Protein AF-A0A147KN41-F1 (afdb_monomer_lite)

Secondary structure (DSSP, 8-state):
-EEE-TTS-EEEEEEEE-SS--SS--TT-EEEEEEEEEPPPTTPPPP-EE------SSTTSPP-SEEEEEEE-TTS-EEEEEEEE-TTS-EEEEEEEEEPPPTT-------EEPPPPS-TTS-SSEEEEEEEE-TTS-EEEEEEESS-S-SPPEEEEE--SSTT-------EEEEPP-

Sequence (178 aa):
MSFTNAHGAACTALVVIAAYGSEYIASGDETESSIDCEFPPEGKTPVREERQAFPDPEPDRRWGWTELITLTDAHGRACTLVATTVGSGAVDESSIDCDYPPPERRPGPSVRESPPDPDPDSDDDRIQLVVFTDAHGRSCTTATSKVGPTEEIDLTCAYPERAEEPADTTPQETPAPR

Organism: NCBI:txid665004

Foldseek 3Di:
DWFQDPVRKTKDKDWFAACDDDPVHHHRDTQDMEMDTGHDDPPFDGDHDDDDDDPAVCVPDQDDQKKWWWDQDPSQWTKIKIFGADPVRGTQAMYMDTDHDDPVAHFFDIHMDGADDLDPPDDQQWWKFFWDQDRRRWTKTWTDHSNDRDDHIDMDTGHDPDPPDDDPRNIDIDGDDD

pLDDT: mean 81.67, std 12.27, range [46.81, 96.56]

Radius of gyration: 16.85 Å; chains: 1; bounding box: 46×42×38 Å

Structure (mmCIF, N/CA/C/O backbone):
data_AF-A0A147KN41-F1
#
_entry.id   AF-A0A147KN41-F1
#
loop_
_atom_site.group_PDB
_atom_site.id
_atom_site.type_symbol
_atom_site.label_atom_id
_atom_site.label_alt_id
_atom_site.label_comp_id
_atom_site.label_asym_id
_atom_site.label_entity_id
_atom_site.label_seq_id
_atom_site.pdbx_PDB_ins_code
_atom_site.Cartn_x
_atom_site.Cartn_y
_atom_site.Cartn_z
_atom_site.occupancy
_atom_site.B_iso_or_equiv
_atom_site.auth_seq_id
_atom_site.auth_comp_id
_atom_site.auth_asym_id
_atom_site.auth_atom_id
_atom_site.pdbx_PDB_model_num
ATOM 1 N N . MET A 1 1 ? -5.311 -10.886 0.252 1.00 88.38 1 MET A N 1
ATOM 2 C CA . MET A 1 1 ? -6.193 -11.781 1.037 1.00 88.38 1 MET A CA 1
ATOM 3 C C . MET A 1 1 ? -6.451 -11.128 2.377 1.00 88.38 1 MET A C 1
ATOM 5 O O . MET A 1 1 ? -5.498 -10.641 2.963 1.00 88.38 1 MET A O 1
ATOM 9 N N . SER A 1 2 ? -7.682 -11.166 2.877 1.00 91.06 2 SER A N 1
ATOM 10 C CA . SER A 1 2 ? -8.018 -10.714 4.232 1.00 91.06 2 SER A CA 1
ATOM 11 C C . SER A 1 2 ? -8.543 -11.875 5.072 1.00 91.06 2 SER A C 1
ATOM 13 O O . SER A 1 2 ? -9.282 -12.719 4.572 1.00 91.06 2 SER A O 1
ATOM 15 N N . PHE A 1 3 ? -8.151 -11.954 6.339 1.00 93.50 3 PHE A N 1
ATOM 16 C CA . PHE A 1 3 ? -8.554 -13.032 7.247 1.00 93.50 3 PHE A CA 1
ATOM 17 C C . PHE A 1 3 ? -8.453 -12.595 8.710 1.00 93.50 3 PHE A C 1
ATOM 19 O O . PHE A 1 3 ? -7.759 -11.634 9.026 1.00 93.50 3 PHE A O 1
ATOM 26 N N . THR A 1 4 ? -9.138 -13.287 9.617 1.00 94.38 4 THR A N 1
ATOM 27 C CA . THR A 1 4 ? -8.967 -13.122 11.064 1.00 94.38 4 THR A CA 1
ATOM 28 C C . THR A 1 4 ? -8.052 -14.228 11.577 1.00 94.38 4 THR A C 1
ATOM 30 O O . THR A 1 4 ? -8.350 -15.411 11.405 1.00 94.38 4 THR A O 1
ATOM 33 N N . ASN A 1 5 ? -6.934 -13.864 12.206 1.00 92.88 5 ASN A N 1
ATOM 34 C CA . ASN A 1 5 ? -5.981 -14.844 12.722 1.00 92.88 5 ASN A CA 1
ATOM 35 C C . ASN A 1 5 ? -6.500 -15.551 13.992 1.00 92.88 5 ASN A C 1
ATOM 37 O O . ASN A 1 5 ? -7.528 -15.188 14.567 1.00 92.88 5 ASN A O 1
ATOM 41 N N . ALA A 1 6 ? -5.763 -16.559 14.470 1.00 91.88 6 ALA A N 1
ATOM 42 C CA . ALA A 1 6 ? -6.147 -17.352 15.644 1.00 91.88 6 ALA A CA 1
ATOM 43 C C . ALA A 1 6 ? -6.286 -16.538 16.946 1.00 91.88 6 ALA A C 1
ATOM 45 O O . ALA A 1 6 ? -6.943 -16.988 17.885 1.00 91.88 6 ALA A O 1
ATOM 46 N N . HIS A 1 7 ? -5.681 -15.351 17.006 1.00 92.38 7 HIS A N 1
ATOM 47 C CA . HIS A 1 7 ? -5.747 -14.443 18.148 1.00 92.38 7 HIS A CA 1
ATOM 48 C C . HIS A 1 7 ? -6.875 -13.410 18.022 1.00 92.38 7 HIS A C 1
ATOM 50 O O . HIS A 1 7 ? -7.112 -12.666 18.968 1.00 92.38 7 HIS A O 1
ATOM 56 N N . GLY A 1 8 ? -7.593 -13.381 16.895 1.00 90.69 8 GLY A N 1
ATOM 57 C CA . GLY A 1 8 ? -8.681 -12.440 16.637 1.00 90.69 8 GLY A CA 1
ATOM 58 C C . GLY A 1 8 ? -8.257 -11.147 15.935 1.00 90.69 8 GLY A C 1
ATOM 59 O O . GLY A 1 8 ? -9.102 -10.272 15.771 1.00 90.69 8 GLY A O 1
ATOM 60 N N . ALA A 1 9 ? -6.999 -11.013 15.504 1.00 94.12 9 ALA A N 1
ATOM 61 C CA . ALA A 1 9 ? -6.569 -9.855 14.720 1.00 94.12 9 ALA A CA 1
ATOM 62 C C . ALA A 1 9 ? -7.081 -9.956 13.276 1.00 94.12 9 ALA A C 1
ATOM 64 O O . ALA A 1 9 ? -7.083 -11.039 12.686 1.00 94.12 9 ALA A O 1
ATOM 65 N N . ALA A 1 10 ? -7.504 -8.828 12.718 1.00 94.62 10 ALA A N 1
ATOM 66 C CA . ALA A 1 10 ? -7.819 -8.649 11.312 1.00 94.62 10 ALA A CA 1
ATOM 67 C C . ALA A 1 10 ? -6.515 -8.462 10.534 1.00 94.62 10 ALA A C 1
ATOM 69 O O . ALA A 1 10 ? -5.801 -7.490 10.743 1.00 94.62 10 ALA A O 1
ATOM 70 N N . CYS A 1 11 ? -6.205 -9.408 9.657 1.00 94.81 11 CYS A N 1
ATOM 71 C CA . CYS A 1 11 ? -5.001 -9.416 8.846 1.00 94.81 11 CYS A CA 1
ATOM 72 C C . CYS A 1 11 ? -5.340 -9.258 7.368 1.00 94.81 11 CYS A C 1
ATOM 74 O O . CYS A 1 11 ? -6.335 -9.811 6.887 1.00 94.81 11 CYS A O 1
ATOM 76 N N . THR A 1 12 ? -4.461 -8.574 6.645 1.00 93.62 12 THR A N 1
ATOM 77 C CA . THR A 1 12 ? -4.459 -8.482 5.191 1.00 93.62 12 THR A CA 1
ATOM 78 C C . THR A 1 12 ? -3.064 -8.838 4.713 1.00 93.62 12 THR A C 1
ATOM 80 O O . THR A 1 12 ? -2.099 -8.151 5.019 1.00 93.62 12 THR A O 1
ATOM 83 N N . ALA A 1 13 ? -2.975 -9.950 3.990 1.00 91.06 13 ALA A N 1
ATOM 84 C CA . ALA A 1 13 ? -1.757 -10.413 3.351 1.00 91.06 13 ALA A CA 1
ATOM 85 C C . ALA A 1 13 ? -1.813 -10.104 1.855 1.00 91.06 13 ALA A C 1
ATOM 87 O O . ALA A 1 13 ? -2.766 -10.487 1.159 1.00 91.06 13 ALA A O 1
ATOM 88 N N . LEU A 1 14 ? -0.784 -9.439 1.358 1.00 88.62 14 LEU A N 1
ATOM 89 C CA . LEU A 1 14 ? -0.441 -9.397 -0.046 1.00 88.62 14 LEU A CA 1
ATOM 90 C C . LEU A 1 14 ? 0.504 -10.554 -0.353 1.00 88.62 14 LEU A C 1
ATOM 92 O O . LEU A 1 14 ? 1.436 -10.819 0.396 1.00 88.62 14 LEU A O 1
ATOM 96 N N . VAL A 1 15 ? 0.241 -11.236 -1.461 1.00 87.06 15 VAL A N 1
ATOM 97 C CA . VAL A 1 15 ? 1.094 -12.308 -1.962 1.00 87.06 15 VAL A CA 1
ATOM 98 C C . VAL A 1 15 ? 1.244 -12.100 -3.460 1.00 87.06 15 VAL A C 1
ATOM 100 O O . VAL A 1 15 ? 0.241 -12.070 -4.182 1.00 87.06 15 VAL A O 1
ATOM 103 N N . VAL A 1 16 ? 2.481 -11.947 -3.913 1.00 83.75 16 VAL A N 1
ATOM 104 C CA . VAL A 1 16 ? 2.847 -11.886 -5.324 1.00 83.75 16 VAL A CA 1
ATOM 105 C C . VAL A 1 16 ? 3.095 -13.308 -5.800 1.00 83.75 16 VAL A C 1
ATOM 107 O O . VAL A 1 16 ? 3.869 -14.058 -5.212 1.00 83.75 16 VAL A O 1
ATOM 110 N N . ILE A 1 17 ? 2.391 -13.687 -6.864 1.00 83.56 17 ILE A N 1
ATOM 111 C CA . ILE A 1 17 ? 2.482 -15.015 -7.462 1.00 83.56 17 ILE A CA 1
ATOM 112 C C . ILE A 1 17 ? 3.093 -14.878 -8.852 1.00 83.56 17 ILE A C 1
ATOM 114 O O . ILE A 1 17 ? 2.587 -14.118 -9.682 1.00 83.56 17 ILE A O 1
ATOM 118 N N . ALA A 1 18 ? 4.140 -15.651 -9.128 1.00 81.50 18 ALA A N 1
ATOM 119 C CA . ALA A 1 18 ? 4.795 -15.677 -10.424 1.00 81.50 18 ALA A CA 1
ATOM 120 C C . ALA A 1 18 ? 3.814 -16.103 -11.524 1.00 81.50 18 ALA A C 1
ATOM 122 O O . ALA A 1 18 ? 3.338 -17.240 -11.563 1.00 81.50 18 ALA A O 1
ATOM 123 N N . ALA A 1 19 ? 3.535 -15.204 -12.468 1.00 76.69 19 ALA A N 1
ATOM 124 C CA . ALA A 1 19 ? 2.709 -15.536 -13.628 1.00 76.69 19 ALA A CA 1
ATOM 125 C C . ALA A 1 19 ? 3.423 -16.525 -14.567 1.00 76.69 19 ALA A C 1
ATOM 127 O O . ALA A 1 19 ? 2.797 -17.428 -15.126 1.00 76.69 19 ALA A O 1
ATOM 128 N N . TYR A 1 20 ? 4.745 -16.394 -14.700 1.00 78.94 20 TYR A N 1
ATOM 129 C CA . TYR A 1 20 ? 5.588 -17.201 -15.581 1.00 78.94 20 TYR A CA 1
ATOM 130 C C . TYR A 1 20 ? 6.779 -17.767 -14.812 1.00 78.94 20 TYR A C 1
ATOM 132 O O . TYR A 1 20 ? 7.266 -17.140 -13.877 1.00 78.94 20 TYR A O 1
ATOM 140 N N . GLY A 1 21 ? 7.249 -18.945 -15.223 1.00 77.44 21 GLY A N 1
ATOM 141 C CA . GLY A 1 21 ? 8.433 -19.555 -14.627 1.00 77.44 21 GLY A CA 1
ATOM 142 C C . GLY A 1 21 ? 9.746 -19.013 -15.203 1.00 77.44 21 GLY A C 1
ATOM 143 O O . GLY A 1 21 ? 9.809 -18.604 -16.363 1.00 77.44 21 GLY A O 1
ATOM 144 N N . SER A 1 22 ? 10.796 -19.071 -14.393 1.00 79.69 22 SER A N 1
ATOM 145 C CA . SER A 1 22 ? 12.204 -18.881 -14.737 1.00 79.69 22 SER A CA 1
ATOM 146 C C . SER A 1 22 ? 12.996 -20.160 -14.414 1.00 79.69 22 SER A C 1
ATOM 148 O O . SER A 1 22 ? 12.418 -21.209 -14.130 1.00 79.69 22 SER A O 1
ATOM 150 N N . GLU A 1 23 ? 14.329 -20.104 -14.467 1.00 83.00 23 GLU A N 1
ATOM 151 C CA . GLU A 1 23 ? 15.173 -21.231 -14.045 1.00 83.00 23 GLU A CA 1
ATOM 152 C C . GLU A 1 23 ? 15.141 -21.487 -12.521 1.00 83.00 23 GLU A C 1
ATOM 154 O O . GLU A 1 23 ? 15.470 -22.593 -12.093 1.00 83.00 23 GLU A O 1
ATOM 159 N N . TYR A 1 24 ? 14.710 -20.502 -11.716 1.00 79.62 24 TYR A N 1
ATOM 160 C CA . TYR A 1 24 ? 14.673 -20.581 -10.246 1.00 79.62 24 TYR A CA 1
ATOM 161 C C . TYR A 1 24 ? 13.264 -20.507 -9.639 1.00 79.62 24 TYR A C 1
ATOM 163 O O . TYR A 1 24 ? 13.102 -20.857 -8.475 1.00 79.62 24 TYR A O 1
ATOM 171 N N . ILE A 1 25 ? 12.258 -20.061 -10.398 1.00 81.62 25 ILE A N 1
ATOM 172 C CA . ILE A 1 25 ? 10.886 -19.819 -9.919 1.00 81.62 25 ILE A CA 1
ATOM 173 C C . ILE A 1 25 ? 9.911 -20.505 -10.875 1.00 81.62 25 ILE A C 1
ATOM 175 O O . ILE A 1 25 ? 10.016 -20.322 -12.085 1.00 81.62 25 ILE A O 1
ATOM 179 N N . ALA A 1 26 ? 8.955 -21.288 -10.385 1.00 85.12 26 ALA A N 1
ATOM 180 C CA . ALA A 1 26 ? 7.899 -21.854 -11.217 1.00 85.12 26 ALA A CA 1
ATOM 181 C C . ALA A 1 26 ? 6.700 -20.896 -11.336 1.00 85.12 26 ALA A C 1
ATOM 183 O O . ALA A 1 26 ? 6.428 -20.075 -10.466 1.00 85.12 26 ALA A O 1
ATOM 184 N N . SER A 1 27 ? 5.935 -21.019 -12.425 1.00 85.50 27 SER A N 1
ATOM 185 C CA . SER A 1 27 ? 4.635 -20.341 -12.518 1.00 85.50 27 SER A CA 1
ATOM 186 C C . SER A 1 27 ? 3.725 -20.837 -11.391 1.00 85.50 27 SER A C 1
ATOM 188 O O . SER A 1 27 ? 3.561 -22.046 -11.214 1.00 85.50 27 SER A O 1
ATOM 190 N N . GLY A 1 28 ? 3.132 -19.904 -10.651 1.00 83.50 28 GLY A N 1
ATOM 191 C CA . GLY A 1 28 ? 2.322 -20.184 -9.470 1.00 83.50 28 GLY A CA 1
ATOM 192 C C . GLY A 1 28 ? 3.083 -20.144 -8.144 1.00 83.50 28 GLY A C 1
ATOM 193 O O . GLY A 1 28 ? 2.424 -20.200 -7.105 1.00 83.50 28 GLY A O 1
ATOM 194 N N . ASP A 1 29 ? 4.412 -20.015 -8.163 1.00 84.69 29 ASP A N 1
ATOM 195 C CA . ASP A 1 29 ? 5.195 -19.839 -6.940 1.00 84.69 29 ASP A CA 1
ATOM 196 C C . ASP A 1 29 ? 4.960 -18.451 -6.336 1.00 84.69 29 ASP A C 1
ATOM 198 O O . ASP A 1 29 ? 4.764 -17.463 -7.048 1.00 84.69 29 ASP A O 1
ATOM 202 N N . GLU A 1 30 ? 4.978 -18.393 -5.008 1.00 84.50 30 GLU A N 1
ATOM 203 C CA . GLU A 1 30 ? 5.047 -17.141 -4.263 1.00 84.50 30 GLU A CA 1
ATOM 204 C C . GLU A 1 30 ? 6.447 -16.555 -4.409 1.00 84.50 30 GLU A C 1
ATOM 206 O O . GLU A 1 30 ? 7.437 -17.241 -4.153 1.00 84.50 30 GLU A O 1
ATOM 211 N N . THR A 1 31 ? 6.515 -15.303 -4.852 1.00 78.69 31 THR A N 1
ATOM 212 C CA . THR A 1 31 ? 7.782 -14.583 -5.014 1.00 78.69 31 THR A CA 1
ATOM 213 C C . THR A 1 31 ? 7.980 -13.553 -3.926 1.00 78.69 31 THR A C 1
ATOM 215 O O . THR A 1 31 ? 9.099 -13.386 -3.478 1.00 78.69 31 THR A O 1
ATOM 218 N N . GLU A 1 32 ? 6.895 -12.925 -3.478 1.00 82.00 32 GLU A N 1
ATOM 219 C CA . GLU A 1 32 ? 6.915 -11.932 -2.412 1.00 82.00 32 GLU A CA 1
ATOM 220 C C . GLU A 1 32 ? 5.643 -11.996 -1.581 1.00 82.00 32 GLU A C 1
ATOM 222 O O . GLU A 1 32 ? 4.557 -12.300 -2.093 1.00 82.00 32 GLU A O 1
ATOM 227 N N . SER A 1 33 ? 5.756 -11.644 -0.305 1.00 86.44 33 SER A N 1
ATOM 228 C CA . SER A 1 33 ? 4.593 -11.442 0.546 1.00 86.44 33 SER A CA 1
ATOM 229 C C . SER A 1 33 ? 4.805 -10.344 1.572 1.00 86.44 33 SER A C 1
ATOM 231 O O . SER A 1 33 ? 5.887 -10.137 2.108 1.00 86.44 33 SER A O 1
ATOM 233 N N . SER A 1 34 ? 3.717 -9.644 1.869 1.00 90.62 34 SER A N 1
ATOM 234 C CA . SER A 1 34 ? 3.655 -8.649 2.931 1.00 90.62 34 SER A CA 1
ATOM 235 C C . SER A 1 34 ? 2.349 -8.836 3.687 1.00 90.62 34 SER A C 1
ATOM 237 O O . SER A 1 34 ? 1.332 -9.219 3.103 1.00 90.62 34 SER A O 1
ATOM 239 N N . ILE A 1 35 ? 2.359 -8.628 4.997 1.00 93.69 35 ILE A N 1
ATOM 240 C CA . ILE A 1 35 ? 1.181 -8.826 5.835 1.00 93.69 35 ILE A CA 1
ATOM 241 C C . ILE A 1 35 ? 1.080 -7.726 6.873 1.00 93.69 35 ILE A C 1
ATOM 243 O O . ILE A 1 35 ? 2.020 -7.478 7.621 1.00 93.69 35 ILE A O 1
ATOM 247 N N . ASP A 1 36 ? -0.111 -7.151 6.966 1.00 95.69 36 ASP A N 1
ATOM 248 C CA . ASP A 1 36 ? -0.457 -6.214 8.019 1.00 95.69 36 ASP A CA 1
ATOM 249 C C . ASP A 1 36 ? -1.638 -6.743 8.844 1.00 95.69 36 ASP A C 1
ATOM 251 O O . ASP A 1 36 ? -2.660 -7.177 8.292 1.00 95.69 36 ASP A O 1
ATOM 255 N N . CYS A 1 37 ? -1.496 -6.715 10.170 1.00 95.12 37 CYS A N 1
ATOM 256 C CA . CYS A 1 37 ? -2.468 -7.243 11.122 1.00 95.12 37 CYS A CA 1
ATOM 257 C C . CYS A 1 37 ? -2.743 -6.251 12.252 1.00 95.12 37 CYS A C 1
ATOM 259 O O . CYS A 1 37 ? -1.829 -5.832 12.954 1.00 95.12 37 CYS A O 1
ATOM 261 N N . GLU A 1 38 ? -4.021 -6.029 12.543 1.00 94.12 38 GLU A N 1
ATOM 262 C CA . GLU A 1 38 ? -4.458 -5.172 13.642 1.00 94.12 38 GLU A CA 1
ATOM 263 C C . GLU A 1 38 ? -5.666 -5.777 14.368 1.00 94.12 38 GLU A C 1
ATOM 265 O O . GLU A 1 38 ? -6.480 -6.495 13.779 1.00 94.12 38 GLU A O 1
ATOM 270 N N . PHE A 1 39 ? -5.824 -5.507 15.663 1.00 93.06 39 PHE A N 1
ATOM 271 C CA . PHE A 1 39 ? -7.028 -5.927 16.374 1.00 93.06 39 PHE A CA 1
ATOM 272 C C . PHE A 1 39 ? -8.230 -5.066 15.967 1.00 93.06 39 PHE A C 1
ATOM 274 O O . PHE A 1 39 ? -8.149 -3.843 16.021 1.00 93.06 39 PHE A O 1
ATOM 281 N N . PRO A 1 40 ? -9.366 -5.681 15.592 1.00 89.94 40 PRO A N 1
ATOM 282 C CA . PRO A 1 40 ? -10.550 -4.930 15.211 1.00 89.94 40 PRO A CA 1
ATOM 283 C C . PRO A 1 40 ? -11.096 -4.095 16.383 1.00 89.94 40 PRO A C 1
ATOM 285 O O . PRO A 1 40 ? -11.144 -4.598 17.511 1.00 89.94 40 PRO A O 1
ATOM 288 N N . PRO A 1 41 ? -11.592 -2.868 16.136 1.00 88.44 41 PRO A N 1
ATOM 289 C CA . PRO A 1 41 ? -12.312 -2.107 17.147 1.00 88.44 41 PRO A CA 1
ATOM 290 C C . PRO A 1 41 ? -13.617 -2.814 17.543 1.00 88.44 41 PRO A C 1
ATOM 292 O O . PRO A 1 41 ? -14.154 -3.653 16.808 1.00 88.44 41 PRO A O 1
ATOM 295 N N . GLU A 1 42 ? -14.149 -2.461 18.717 1.00 85.19 42 GLU A N 1
ATOM 296 C CA . GLU A 1 42 ? -15.356 -3.089 19.262 1.00 85.19 42 GLU A CA 1
ATOM 297 C C . GLU A 1 42 ? -16.525 -3.074 18.261 1.00 85.19 42 GLU A C 1
ATOM 299 O O . GLU A 1 42 ? -16.833 -2.065 17.625 1.00 85.19 42 GLU A O 1
ATOM 304 N N . GLY A 1 43 ? -17.204 -4.217 18.130 1.00 78.88 43 GLY A N 1
ATOM 305 C CA . GLY A 1 43 ? -18.387 -4.362 17.276 1.00 78.88 43 GLY A CA 1
ATOM 306 C C . GLY A 1 43 ? -18.110 -4.656 15.796 1.00 78.88 43 GLY A C 1
ATOM 307 O O . GLY A 1 43 ? -19.065 -4.852 15.041 1.00 78.88 43 GLY A O 1
ATOM 308 N N . LYS A 1 44 ? -16.847 -4.742 15.356 1.00 80.56 44 LYS A N 1
ATOM 309 C CA . LYS A 1 44 ? -16.507 -5.219 14.004 1.00 80.56 44 LYS A CA 1
ATOM 310 C C . LYS A 1 44 ? -16.641 -6.739 13.895 1.00 80.56 44 LYS A C 1
ATOM 312 O O . LYS A 1 44 ? -16.355 -7.485 14.829 1.00 80.56 44 LYS A O 1
ATOM 317 N N . THR A 1 45 ? -17.118 -7.197 12.738 1.00 80.62 45 THR A N 1
ATOM 318 C CA . THR A 1 45 ? -17.354 -8.625 12.482 1.00 80.62 45 THR A CA 1
ATOM 319 C C . THR A 1 45 ? -16.077 -9.285 11.959 1.00 80.62 45 THR A C 1
ATOM 321 O O . THR A 1 45 ? -15.481 -8.744 11.031 1.00 80.62 45 THR A O 1
ATOM 324 N N . PRO A 1 46 ? -15.672 -10.453 12.490 1.00 81.25 46 PRO A N 1
ATOM 325 C CA . PRO A 1 46 ? -14.541 -11.206 11.957 1.00 81.25 46 PRO A CA 1
ATOM 326 C C . PRO A 1 46 ? -14.784 -11.671 10.517 1.00 81.25 46 PRO A C 1
ATOM 328 O O . PRO A 1 46 ? -15.828 -12.263 10.223 1.00 81.25 46 PRO A O 1
ATOM 331 N N . VAL A 1 47 ? -13.791 -11.499 9.648 1.00 86.69 47 VAL A N 1
ATOM 332 C CA . VAL A 1 47 ? -13.750 -12.144 8.327 1.00 86.69 47 VAL A CA 1
ATOM 333 C C . VAL A 1 47 ? -12.956 -13.435 8.455 1.00 86.69 47 VAL A C 1
ATOM 335 O O . VAL A 1 47 ? -11.797 -13.416 8.850 1.00 86.69 47 VAL A O 1
ATOM 338 N N . ARG A 1 48 ? -13.559 -14.584 8.130 1.00 78.50 48 ARG A N 1
ATOM 339 C CA . ARG A 1 48 ? -12.865 -15.878 8.269 1.00 78.50 48 ARG A CA 1
ATOM 340 C C . ARG A 1 48 ? -11.706 -16.019 7.291 1.00 78.50 48 ARG A C 1
ATOM 342 O O . ARG A 1 48 ? -10.589 -16.263 7.722 1.00 78.50 48 ARG A O 1
ATOM 349 N N . GLU A 1 49 ? -11.983 -15.864 6.006 1.00 83.94 49 GLU A N 1
ATOM 350 C CA . GLU A 1 49 ? -10.983 -15.847 4.945 1.00 83.94 49 GLU A CA 1
ATOM 351 C C . GLU A 1 49 ? -11.645 -15.296 3.685 1.00 83.94 49 GLU A C 1
ATOM 353 O O . GLU A 1 49 ? -12.708 -15.765 3.275 1.00 83.94 49 GLU A O 1
ATOM 358 N N . GLU A 1 50 ? -11.013 -14.304 3.077 1.00 81.44 50 GLU A N 1
ATOM 359 C CA . GLU A 1 50 ? -11.406 -13.742 1.798 1.00 81.44 50 GLU A CA 1
ATOM 360 C C . GLU A 1 50 ? -10.164 -13.593 0.923 1.00 81.44 50 GLU A C 1
ATOM 362 O O . GLU A 1 50 ? -9.349 -12.669 1.050 1.00 81.44 50 GLU A O 1
ATOM 367 N N . ARG A 1 51 ? -9.995 -14.561 0.021 1.00 76.94 51 ARG A N 1
ATOM 368 C CA . ARG A 1 51 ? -8.979 -14.493 -1.021 1.00 76.94 51 ARG A CA 1
ATOM 369 C C . ARG A 1 51 ? -9.586 -13.847 -2.254 1.00 76.94 51 ARG A C 1
ATOM 371 O O . ARG A 1 51 ? -10.297 -14.490 -3.017 1.00 76.94 51 ARG A O 1
ATOM 378 N N . GLN A 1 52 ? -9.237 -12.590 -2.459 1.00 73.12 52 GLN A N 1
ATOM 379 C CA . GLN A 1 52 ? -9.484 -11.880 -3.702 1.00 73.12 52 GLN A CA 1
ATOM 380 C C . GLN A 1 52 ? -8.157 -11.564 -4.385 1.00 73.12 52 GLN A C 1
ATOM 382 O O . GLN A 1 52 ? -7.150 -11.320 -3.708 1.00 73.12 52 GLN A O 1
ATOM 387 N N . ALA A 1 53 ? -8.161 -11.591 -5.720 1.00 69.75 53 ALA A N 1
ATOM 388 C CA . ALA A 1 53 ? -7.119 -10.917 -6.477 1.00 69.75 53 ALA A CA 1
ATOM 389 C C . ALA A 1 53 ? -7.127 -9.450 -6.052 1.00 69.75 53 ALA A C 1
ATOM 391 O O . ALA A 1 53 ? -8.199 -8.874 -5.854 1.00 69.75 53 ALA A O 1
ATOM 392 N N . PHE A 1 54 ? -5.944 -8.878 -5.865 1.00 68.81 54 PHE A N 1
ATOM 393 C CA . PHE A 1 54 ? -5.830 -7.466 -5.555 1.00 68.81 54 PHE A CA 1
ATOM 394 C C . PHE A 1 54 ? -6.471 -6.680 -6.715 1.00 68.81 54 PHE A C 1
ATOM 396 O O . PHE A 1 54 ? -6.032 -6.848 -7.857 1.00 68.81 54 PHE A O 1
ATOM 403 N N . PRO A 1 55 ? -7.561 -5.926 -6.480 1.00 72.75 55 PRO A N 1
ATOM 404 C CA . PRO A 1 55 ? -8.259 -5.249 -7.555 1.00 72.75 55 PRO A CA 1
ATOM 405 C C . PRO A 1 55 ? -7.430 -4.032 -7.954 1.00 72.75 55 PRO A C 1
ATOM 407 O O . PRO A 1 55 ? -7.541 -2.991 -7.318 1.00 72.75 55 PRO A O 1
ATOM 410 N N . ASP A 1 56 ? -6.583 -4.174 -8.977 1.00 80.50 56 ASP A N 1
ATOM 411 C CA . ASP A 1 56 ? -5.952 -3.028 -9.635 1.00 80.50 56 ASP A CA 1
ATOM 412 C C . ASP A 1 56 ? -7.075 -2.077 -10.090 1.00 80.50 56 ASP A C 1
ATOM 414 O O . ASP A 1 56 ? -7.884 -2.480 -10.933 1.00 80.50 56 ASP A O 1
ATOM 418 N N . PRO A 1 57 ? -7.195 -0.861 -9.516 1.00 85.44 57 PRO A N 1
ATOM 419 C CA . PRO A 1 57 ? -8.270 0.069 -9.854 1.00 85.44 57 PRO A CA 1
ATOM 420 C C . PRO A 1 57 ? -8.214 0.538 -11.310 1.00 85.44 57 PRO A C 1
ATOM 422 O O . PRO A 1 57 ? -9.212 1.022 -11.840 1.00 85.44 57 PRO A O 1
ATOM 425 N N . GLU A 1 58 ? -7.062 0.385 -11.965 1.00 87.44 58 GLU A N 1
ATOM 426 C CA . GLU A 1 58 ? -6.838 0.807 -13.341 1.00 87.44 58 GLU A CA 1
ATOM 427 C C . GLU A 1 58 ? -6.155 -0.304 -14.161 1.00 87.44 58 GLU A C 1
ATOM 429 O O . GLU A 1 58 ? -5.089 -0.064 -14.714 1.00 87.44 58 GLU A O 1
ATOM 434 N N . PRO A 1 59 ? -6.734 -1.504 -14.327 1.00 83.62 59 PRO A N 1
ATOM 435 C CA . PRO A 1 59 ? -6.017 -2.683 -14.839 1.00 83.62 59 PRO A CA 1
ATOM 436 C C . PRO A 1 59 ? -5.448 -2.523 -16.262 1.00 83.62 59 PRO A C 1
ATOM 438 O O . PRO A 1 59 ? -4.515 -3.228 -16.642 1.00 83.62 59 PRO A O 1
ATOM 441 N N . ASP A 1 60 ? -5.993 -1.590 -17.049 1.00 85.88 60 ASP A N 1
ATOM 442 C CA . ASP A 1 60 ? -5.547 -1.292 -18.414 1.00 85.88 60 ASP A CA 1
ATOM 443 C C . ASP A 1 60 ? -4.389 -0.281 -18.478 1.00 85.88 60 ASP A C 1
ATOM 445 O O . ASP A 1 60 ? -3.720 -0.162 -19.510 1.00 85.88 60 ASP A O 1
ATOM 449 N N . ARG A 1 61 ? -4.142 0.482 -17.403 1.00 85.50 61 ARG A N 1
ATOM 450 C CA . ARG A 1 61 ? -3.004 1.406 -17.350 1.00 85.50 61 ARG A CA 1
ATOM 451 C C . ARG A 1 61 ? -1.725 0.590 -17.146 1.00 85.50 61 ARG A C 1
ATOM 453 O O . ARG A 1 61 ? -1.673 -0.383 -16.394 1.00 85.50 61 ARG A O 1
ATOM 460 N N . ARG A 1 62 ? -0.672 0.981 -17.858 1.00 83.50 62 ARG A N 1
ATOM 461 C CA . ARG A 1 62 ? 0.637 0.345 -17.728 1.00 83.50 62 ARG A CA 1
ATOM 462 C C . ARG A 1 62 ? 1.245 0.708 -16.373 1.00 83.50 62 ARG A C 1
ATOM 464 O O . ARG A 1 62 ? 1.217 1.876 -15.998 1.00 83.50 62 ARG A O 1
ATOM 471 N N . TRP A 1 63 ? 1.821 -0.283 -15.702 1.00 82.25 63 TRP A N 1
ATOM 472 C CA . TRP A 1 63 ? 2.585 -0.089 -14.474 1.00 82.25 63 TRP A CA 1
ATOM 473 C C . TRP A 1 63 ? 3.817 0.787 -14.726 1.00 82.25 63 TRP A C 1
ATOM 475 O O . TRP A 1 63 ? 4.554 0.561 -15.696 1.00 82.25 63 TRP A O 1
ATOM 485 N N . GLY A 1 64 ? 4.013 1.792 -13.871 1.00 81.25 64 GLY A N 1
ATOM 486 C CA . GLY A 1 64 ? 5.291 2.475 -13.709 1.00 81.25 64 GLY A CA 1
ATOM 487 C C . GLY A 1 64 ? 6.311 1.620 -12.951 1.00 81.25 64 GLY A C 1
ATOM 488 O O . GLY A 1 64 ? 6.053 0.459 -12.638 1.00 81.25 64 GLY A O 1
ATOM 489 N N . TRP A 1 65 ? 7.473 2.209 -12.654 1.00 80.69 65 TRP A N 1
ATOM 490 C CA . TRP A 1 65 ? 8.504 1.550 -11.845 1.00 80.69 65 TRP A CA 1
ATOM 491 C C . TRP A 1 65 ? 7.977 1.228 -10.444 1.00 80.69 65 TRP A C 1
ATOM 493 O O . TRP A 1 65 ? 7.943 0.066 -10.062 1.00 80.69 65 TRP A O 1
ATOM 503 N N . THR A 1 66 ? 7.458 2.235 -9.743 1.00 86.25 66 THR A N 1
ATOM 504 C CA . THR A 1 66 ? 6.768 2.083 -8.459 1.00 86.25 66 THR A CA 1
ATOM 505 C C . THR A 1 66 ? 5.344 2.606 -8.595 1.00 86.25 66 THR A C 1
ATOM 507 O O . THR A 1 66 ? 5.119 3.676 -9.164 1.00 86.25 66 THR A O 1
ATOM 510 N N . GLU A 1 67 ? 4.380 1.860 -8.070 1.00 89.25 67 GLU A N 1
ATOM 511 C CA . GLU A 1 67 ? 2.981 2.273 -7.994 1.00 89.25 67 GLU A CA 1
ATOM 512 C C . GLU A 1 67 ? 2.476 2.107 -6.557 1.00 89.25 67 GLU A C 1
ATOM 514 O O . GLU A 1 67 ? 2.736 1.108 -5.882 1.00 89.25 67 GLU A O 1
ATOM 519 N N . LEU A 1 68 ? 1.732 3.111 -6.112 1.00 90.94 68 LEU A N 1
ATOM 520 C CA . LEU A 1 68 ? 0.932 3.101 -4.905 1.00 90.94 68 LEU A CA 1
ATOM 521 C C . LEU A 1 68 ? -0.474 2.644 -5.264 1.00 90.94 68 LEU A C 1
ATOM 523 O O . LEU A 1 68 ? -1.067 3.119 -6.237 1.00 90.94 68 LEU A O 1
ATOM 527 N N . ILE A 1 69 ? -1.038 1.749 -4.463 1.00 91.62 69 ILE A N 1
ATOM 528 C CA . ILE A 1 69 ? -2.433 1.357 -4.612 1.00 91.62 69 ILE A CA 1
ATOM 529 C C . ILE A 1 69 ? -3.135 1.432 -3.271 1.00 91.62 69 ILE A C 1
ATOM 531 O O . ILE A 1 69 ? -2.684 0.867 -2.279 1.00 91.62 69 ILE A O 1
ATOM 535 N N . THR A 1 70 ? -4.276 2.106 -3.258 1.00 93.62 70 THR A N 1
ATOM 536 C CA . THR A 1 70 ? -5.135 2.221 -2.082 1.00 93.62 70 THR A CA 1
AT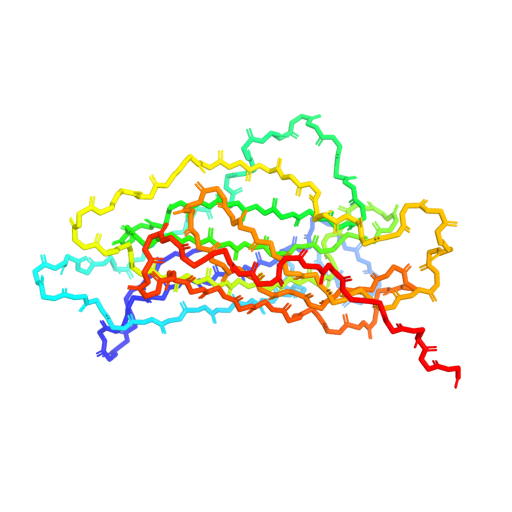OM 537 C C . THR A 1 70 ? -6.366 1.345 -2.240 1.00 93.62 70 THR A C 1
ATOM 539 O O . THR A 1 70 ? -6.947 1.240 -3.326 1.00 93.62 70 THR A O 1
ATOM 542 N N . LEU A 1 71 ? -6.782 0.687 -1.159 1.00 93.12 71 LEU A N 1
ATOM 543 C CA . LEU A 1 71 ? -8.017 -0.084 -1.134 1.00 93.12 71 LEU A CA 1
ATOM 544 C C . LEU A 1 71 ? -8.603 -0.228 0.259 1.00 93.12 71 LEU A C 1
ATOM 546 O O . LEU A 1 71 ? -7.930 -0.078 1.269 1.00 93.12 71 LEU A O 1
ATOM 550 N N . THR A 1 72 ? -9.878 -0.597 0.308 1.00 93.25 72 THR A N 1
ATOM 551 C CA . THR A 1 72 ? -10.513 -1.030 1.552 1.00 93.25 72 THR A CA 1
ATOM 552 C C . THR A 1 72 ? -10.531 -2.549 1.619 1.00 93.25 72 THR A C 1
ATOM 554 O O . THR A 1 72 ? -11.017 -3.201 0.693 1.00 93.25 72 THR A O 1
ATOM 557 N N . ASP A 1 73 ? -9.997 -3.112 2.700 1.00 92.38 73 ASP A N 1
ATOM 558 C CA . ASP A 1 73 ? -9.992 -4.558 2.902 1.00 92.38 73 ASP A CA 1
ATOM 559 C C . ASP A 1 73 ? -11.358 -5.093 3.369 1.00 92.38 73 ASP A C 1
ATOM 561 O O . ASP A 1 73 ? -12.293 -4.339 3.657 1.00 92.38 73 ASP A O 1
ATOM 565 N N . ALA A 1 74 ? -11.480 -6.418 3.466 1.00 91.81 74 ALA A N 1
ATOM 566 C CA . ALA A 1 74 ? -12.725 -7.069 3.876 1.00 91.81 74 ALA A CA 1
ATOM 567 C C . ALA A 1 74 ? -13.166 -6.730 5.312 1.00 91.81 74 ALA A C 1
ATOM 569 O O . ALA A 1 74 ? -14.351 -6.808 5.642 1.00 91.81 74 ALA A O 1
ATOM 570 N N . HIS A 1 75 ? -12.223 -6.356 6.182 1.00 92.06 75 HIS A N 1
ATOM 571 C CA . HIS A 1 75 ? -12.502 -5.937 7.558 1.00 92.06 75 HIS A CA 1
ATOM 572 C C . HIS A 1 75 ? -12.929 -4.459 7.629 1.00 92.06 75 HIS A C 1
ATOM 574 O O . HIS A 1 75 ? -13.404 -3.979 8.665 1.00 92.06 75 HIS A O 1
ATOM 580 N N . GLY A 1 76 ? -12.822 -3.736 6.511 1.00 91.75 76 GLY A N 1
ATOM 581 C CA . GLY A 1 76 ? -13.116 -2.315 6.398 1.00 91.75 76 GLY A CA 1
ATOM 582 C C . GLY A 1 76 ? -11.951 -1.419 6.811 1.00 91.75 76 GLY A C 1
ATOM 583 O O . GLY A 1 76 ? -12.203 -0.266 7.172 1.00 91.75 76 GLY A O 1
ATOM 584 N N . ARG A 1 77 ? -10.717 -1.937 6.801 1.00 94.06 77 ARG A N 1
ATOM 585 C CA . ARG A 1 77 ? -9.495 -1.146 6.985 1.00 94.06 77 ARG A CA 1
ATOM 586 C C . ARG A 1 77 ? -9.133 -0.436 5.688 1.00 94.06 77 ARG A C 1
ATOM 588 O O . ARG A 1 77 ? -9.340 -0.980 4.604 1.00 94.06 77 ARG A O 1
ATOM 595 N N . ALA A 1 78 ? -8.614 0.777 5.809 1.00 95.25 78 ALA A N 1
ATOM 596 C CA . ALA A 1 78 ? -7.994 1.519 4.725 1.00 95.25 78 ALA A CA 1
ATOM 597 C C . ALA A 1 78 ? -6.562 1.008 4.556 1.00 95.25 78 ALA A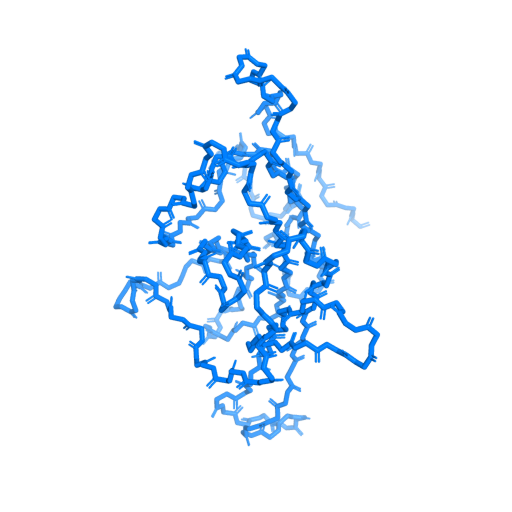 C 1
ATOM 599 O O . ALA A 1 78 ? -5.791 1.068 5.506 1.00 95.25 78 ALA A O 1
ATOM 600 N N . CYS A 1 79 ? -6.224 0.500 3.377 1.00 95.31 79 CYS A N 1
ATOM 601 C CA . CYS A 1 79 ? -4.926 -0.084 3.073 1.00 95.31 79 CYS A CA 1
ATOM 602 C C . CYS A 1 79 ? -4.227 0.698 1.967 1.00 95.31 79 CYS A C 1
ATOM 604 O O . CYS A 1 79 ? -4.862 1.108 0.995 1.00 95.31 79 CYS A O 1
ATOM 606 N N . THR A 1 80 ? -2.911 0.811 2.087 1.00 95.00 80 THR A N 1
ATOM 607 C CA . THR A 1 80 ? -2.013 1.359 1.074 1.00 95.00 80 THR A CA 1
ATOM 608 C C . THR A 1 80 ? -0.954 0.311 0.822 1.00 95.00 80 THR A C 1
ATOM 610 O O . THR A 1 80 ? -0.406 -0.269 1.754 1.00 95.00 80 THR A O 1
ATOM 613 N N . LEU A 1 81 ? -0.728 0.042 -0.451 1.00 92.12 81 LEU A N 1
ATOM 614 C CA . LEU A 1 81 ? 0.281 -0.856 -0.967 1.00 92.12 81 LEU A CA 1
ATOM 615 C C . LEU A 1 81 ? 1.281 -0.019 -1.755 1.00 92.12 81 LEU A C 1
ATOM 617 O O . LEU A 1 81 ? 0.863 0.768 -2.601 1.00 92.12 81 LEU A O 1
ATOM 621 N N . VAL A 1 82 ? 2.570 -0.241 -1.538 1.00 90.75 82 VAL A N 1
ATOM 622 C CA . VAL A 1 82 ? 3.613 0.130 -2.497 1.00 90.75 82 VAL A CA 1
ATOM 623 C C . VAL A 1 82 ? 4.091 -1.138 -3.185 1.00 90.75 82 VAL A C 1
ATOM 625 O O . VAL A 1 82 ? 4.419 -2.117 -2.517 1.00 90.75 82 VAL A O 1
ATOM 628 N N . ALA A 1 83 ? 4.128 -1.125 -4.511 1.00 87.44 83 ALA A N 1
ATOM 629 C CA . ALA A 1 83 ? 4.700 -2.205 -5.297 1.00 87.44 83 ALA A CA 1
ATOM 630 C C . ALA A 1 83 ? 5.686 -1.639 -6.321 1.00 87.44 83 ALA A C 1
ATOM 632 O O . ALA A 1 83 ? 5.345 -0.726 -7.079 1.00 87.44 83 ALA A O 1
ATOM 633 N N . THR A 1 84 ? 6.889 -2.208 -6.359 1.00 83.69 84 THR A N 1
ATOM 634 C CA . THR A 1 84 ? 7.887 -1.916 -7.392 1.00 83.69 84 THR A CA 1
ATOM 635 C C . THR A 1 84 ? 7.908 -3.049 -8.402 1.00 83.69 84 THR A C 1
ATOM 637 O O . THR A 1 84 ? 7.826 -4.227 -8.051 1.00 83.69 84 THR A O 1
ATOM 640 N N . THR A 1 85 ? 7.979 -2.688 -9.679 1.00 77.69 85 THR A N 1
ATOM 641 C CA . THR A 1 85 ? 8.081 -3.634 -10.782 1.00 77.69 85 THR A CA 1
ATOM 642 C C . THR A 1 85 ? 9.466 -3.594 -11.400 1.00 77.69 85 THR A C 1
ATOM 644 O O . THR A 1 85 ? 10.056 -2.534 -11.598 1.00 77.69 85 THR A O 1
ATOM 647 N N . VAL A 1 86 ? 9.975 -4.765 -11.768 1.00 67.31 86 VAL A N 1
ATOM 648 C CA . VAL A 1 86 ? 11.169 -4.876 -12.610 1.00 67.31 86 VAL A CA 1
ATOM 649 C C . VAL A 1 86 ? 10.830 -4.588 -14.067 1.00 67.31 86 VAL A C 1
ATOM 651 O O . VAL A 1 86 ? 9.683 -4.701 -14.490 1.00 67.31 86 VAL A O 1
ATOM 654 N N . GLY A 1 87 ? 11.841 -4.311 -14.897 1.00 56.88 87 GLY A N 1
ATOM 655 C CA . GLY A 1 87 ? 11.674 -4.032 -16.334 1.00 56.88 87 GLY A CA 1
ATOM 656 C C . GLY A 1 87 ? 10.928 -5.103 -17.160 1.00 56.88 87 GLY A C 1
ATOM 657 O O . GLY A 1 87 ? 10.575 -4.843 -18.310 1.00 56.88 87 GLY A O 1
ATOM 658 N N . SER A 1 88 ? 10.658 -6.289 -16.598 1.00 58.78 88 SER A N 1
ATOM 659 C CA . SER A 1 88 ? 9.786 -7.329 -17.170 1.00 58.78 88 SER A CA 1
ATOM 660 C C . SER A 1 88 ? 8.286 -7.125 -16.886 1.00 58.78 88 SER A C 1
ATOM 662 O O . SER A 1 88 ? 7.462 -7.838 -17.459 1.00 58.78 88 SER A O 1
ATOM 664 N N . GLY A 1 89 ? 7.923 -6.166 -16.028 1.00 58.53 89 GLY A N 1
ATOM 665 C CA . GLY A 1 89 ? 6.566 -5.918 -15.535 1.00 58.53 89 GLY A CA 1
ATOM 666 C C . GLY A 1 89 ? 6.125 -6.845 -14.397 1.00 58.53 89 GLY A C 1
ATOM 667 O O . GLY A 1 89 ? 4.961 -6.798 -14.006 1.00 58.53 89 GLY A O 1
ATOM 668 N N . ALA A 1 90 ? 7.014 -7.703 -13.886 1.00 67.50 90 ALA A N 1
ATOM 669 C CA . ALA A 1 90 ? 6.755 -8.479 -12.676 1.00 67.50 90 ALA A CA 1
ATOM 670 C C . ALA A 1 90 ? 6.907 -7.586 -11.437 1.00 67.50 90 ALA A C 1
ATOM 672 O O . ALA A 1 90 ? 7.801 -6.741 -11.409 1.00 67.50 90 ALA A O 1
ATOM 673 N N . VAL A 1 91 ? 6.044 -7.778 -10.436 1.00 72.56 91 VAL A N 1
ATOM 674 C CA . VAL A 1 91 ? 6.234 -7.169 -9.112 1.00 72.56 91 VAL A CA 1
ATOM 675 C C . VAL A 1 91 ? 7.421 -7.856 -8.456 1.00 72.56 91 VAL A C 1
ATOM 677 O O . VAL A 1 91 ? 7.483 -9.086 -8.433 1.00 72.56 91 VAL A O 1
ATOM 680 N N . ASP A 1 92 ? 8.347 -7.041 -7.987 1.00 72.69 92 ASP A N 1
ATOM 681 C CA . ASP A 1 92 ? 9.627 -7.459 -7.436 1.00 72.69 92 ASP A CA 1
ATOM 682 C C . ASP A 1 92 ? 9.666 -7.284 -5.925 1.00 72.69 92 ASP A C 1
ATOM 684 O O . ASP A 1 92 ? 10.094 -8.185 -5.226 1.00 72.69 92 ASP A O 1
ATOM 688 N N . GLU A 1 93 ? 9.103 -6.182 -5.430 1.00 76.50 93 GLU A N 1
ATOM 689 C CA . GLU A 1 93 ? 8.984 -5.913 -4.005 1.00 76.50 93 GLU A CA 1
ATOM 690 C C . GLU A 1 93 ? 7.633 -5.286 -3.680 1.00 76.50 93 GLU A C 1
ATOM 692 O O . GLU A 1 93 ? 7.048 -4.552 -4.491 1.00 76.50 93 GLU A O 1
ATOM 697 N N . SER A 1 94 ? 7.124 -5.579 -2.482 1.00 85.00 94 SER A N 1
ATOM 698 C CA . SER A 1 94 ? 5.833 -5.063 -2.044 1.00 85.00 94 SER A CA 1
ATOM 699 C C . SER A 1 94 ? 5.746 -4.854 -0.537 1.00 85.00 94 SER A C 1
ATOM 701 O O . SER A 1 94 ? 6.183 -5.701 0.236 1.00 85.00 94 SER A O 1
ATOM 703 N N . SER A 1 95 ? 5.100 -3.764 -0.124 1.00 91.94 95 SER A N 1
ATOM 704 C CA . SER A 1 95 ? 4.829 -3.460 1.284 1.00 91.94 95 SER A CA 1
ATOM 705 C C . SER A 1 95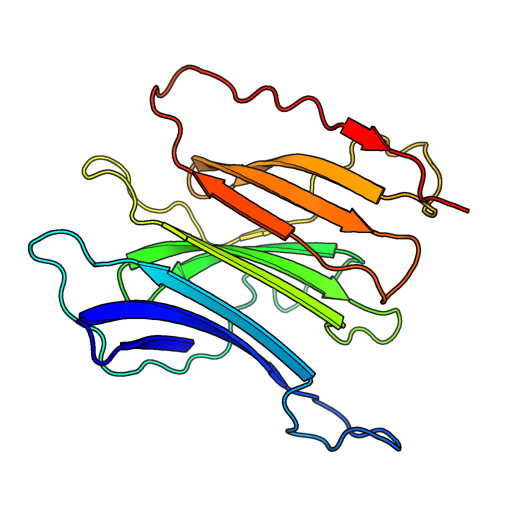 ? 3.410 -2.936 1.461 1.00 91.94 95 SER A C 1
ATOM 707 O O . SER A 1 95 ? 2.952 -2.112 0.667 1.00 91.94 95 SER A O 1
ATOM 709 N N . ILE A 1 96 ? 2.688 -3.433 2.467 1.00 93.94 96 ILE A N 1
ATOM 710 C CA . ILE A 1 96 ? 1.299 -3.054 2.738 1.00 93.94 96 ILE A CA 1
ATOM 711 C C . ILE A 1 96 ? 1.138 -2.547 4.167 1.00 93.94 96 ILE A C 1
ATOM 713 O O . ILE A 1 96 ? 1.619 -3.162 5.110 1.00 93.94 96 ILE A O 1
ATOM 717 N N . ASP A 1 97 ? 0.387 -1.462 4.312 1.00 96.56 97 ASP A N 1
ATOM 718 C CA . ASP A 1 97 ? -0.009 -0.904 5.601 1.00 96.56 97 ASP A CA 1
ATOM 719 C C . ASP A 1 97 ? -1.525 -0.680 5.601 1.00 96.56 97 ASP A C 1
ATOM 721 O O . ASP A 1 97 ? -2.062 -0.023 4.695 1.00 96.56 97 ASP A O 1
ATOM 725 N N . CYS A 1 98 ? -2.217 -1.221 6.606 1.00 95.69 98 CYS A N 1
ATOM 726 C CA . CYS A 1 98 ? -3.661 -1.111 6.763 1.00 95.69 98 CYS A CA 1
ATOM 727 C C . CYS A 1 98 ? -4.031 -0.594 8.155 1.00 95.69 98 CYS A C 1
ATOM 729 O O . CYS A 1 98 ? -3.542 -1.093 9.158 1.00 95.69 98 CYS A O 1
ATOM 731 N N . ASP A 1 99 ? -4.995 0.321 8.221 1.00 94.75 99 ASP A N 1
ATOM 732 C CA . ASP A 1 99 ? -5.479 0.878 9.488 1.00 94.75 99 ASP A CA 1
ATOM 733 C C . ASP A 1 99 ? -7.003 1.060 9.458 1.00 94.75 99 ASP A C 1
ATOM 735 O O . ASP A 1 99 ? -7.611 1.281 8.398 1.00 94.75 99 ASP A O 1
ATOM 739 N N . TYR A 1 100 ? -7.659 0.968 10.612 1.00 92.81 100 TYR A N 1
ATOM 740 C CA . TYR A 1 100 ? -9.074 1.305 10.704 1.00 92.81 100 TYR A CA 1
ATOM 741 C C . TYR A 1 100 ? -9.281 2.820 10.596 1.00 92.81 100 TYR A C 1
ATOM 743 O O . TYR A 1 100 ? -8.687 3.596 11.344 1.00 92.81 100 TYR A O 1
ATOM 751 N N . PRO A 1 101 ? -10.206 3.284 9.737 1.00 92.12 101 PRO A N 1
ATOM 752 C CA . PRO A 1 101 ? -10.571 4.690 9.733 1.00 92.12 101 PRO A CA 1
ATOM 753 C C . PRO A 1 101 ? -11.164 5.097 11.095 1.00 92.12 101 PRO A C 1
ATOM 755 O O . PRO A 1 101 ? -11.961 4.341 11.668 1.00 92.12 101 PRO A O 1
ATOM 758 N N . PRO A 1 102 ? -10.859 6.312 11.594 1.00 90.06 102 PRO A N 1
ATOM 759 C CA . PRO A 1 102 ? -11.526 6.877 12.760 1.00 90.06 102 PRO A CA 1
ATOM 760 C C . PRO A 1 102 ? -13.058 6.837 12.606 1.00 90.06 102 PRO A C 1
ATOM 762 O O . PRO A 1 102 ? -13.542 6.959 11.481 1.00 90.06 102 PRO A O 1
ATOM 765 N N . PRO A 1 103 ? -13.851 6.750 13.695 1.00 84.69 103 PRO A N 1
ATOM 766 C CA . PRO A 1 103 ? -15.303 6.518 13.623 1.00 84.69 103 PRO A CA 1
ATOM 767 C C . PRO A 1 103 ? -16.102 7.479 12.725 1.00 84.69 103 PRO A C 1
ATOM 769 O O . PRO A 1 103 ? -17.148 7.108 12.194 1.00 84.69 103 PRO A O 1
ATOM 772 N N . GLU A 1 104 ? -15.624 8.712 12.552 1.00 85.31 104 GLU A N 1
ATOM 773 C CA . GLU A 1 104 ? -16.266 9.749 11.732 1.00 85.31 104 GLU A CA 1
ATOM 774 C C . GLU A 1 104 ? -15.729 9.819 10.293 1.00 85.31 104 GLU A C 1
ATOM 776 O O . GLU A 1 104 ? -16.241 10.581 9.471 1.00 85.31 104 GLU A O 1
ATOM 781 N N . ARG A 1 105 ? -14.708 9.023 9.962 1.00 85.81 105 ARG A N 1
ATOM 782 C CA . ARG A 1 105 ? -14.101 8.958 8.632 1.00 85.81 105 ARG A CA 1
ATOM 783 C C . ARG A 1 105 ? -14.541 7.681 7.927 1.00 85.81 105 ARG A C 1
ATOM 785 O O . ARG A 1 105 ? -14.652 6.610 8.516 1.00 85.81 105 ARG A O 1
ATOM 792 N N . ARG A 1 106 ? -14.806 7.799 6.630 1.00 87.62 106 ARG A N 1
ATOM 793 C CA . ARG A 1 106 ? -14.945 6.640 5.743 1.00 87.62 106 ARG A CA 1
ATOM 794 C C . ARG A 1 106 ? -13.636 6.468 4.982 1.00 87.62 106 ARG A C 1
ATOM 796 O O . ARG A 1 106 ? -13.009 7.489 4.692 1.00 87.62 106 ARG A O 1
ATOM 803 N N . PRO A 1 107 ? -13.246 5.234 4.624 1.00 89.88 107 PRO A N 1
ATOM 804 C CA . PRO A 1 107 ? -12.170 5.043 3.669 1.00 89.88 107 PRO A CA 1
ATOM 805 C C . PRO A 1 107 ? -12.469 5.832 2.392 1.00 89.88 107 PRO A C 1
ATOM 807 O O . PRO A 1 107 ? -13.612 5.869 1.923 1.00 89.88 107 PRO A O 1
ATOM 810 N N . GLY A 1 108 ? -11.444 6.486 1.858 1.00 91.50 108 GLY A N 1
ATOM 811 C CA . GLY A 1 108 ? -11.497 7.072 0.522 1.00 91.50 108 GLY A CA 1
ATOM 812 C C . GLY A 1 108 ? -11.597 6.024 -0.599 1.00 91.50 108 GLY A C 1
ATOM 813 O O . GLY A 1 108 ? -11.690 4.826 -0.319 1.00 91.50 108 GLY A O 1
ATOM 814 N N . PRO A 1 109 ? -11.612 6.461 -1.868 1.00 93.19 109 PRO A N 1
ATOM 815 C CA . PRO A 1 109 ? -11.723 5.560 -3.010 1.00 93.19 109 PRO A CA 1
ATOM 816 C C . PRO A 1 109 ? -10.478 4.681 -3.160 1.00 93.19 109 PRO A C 1
ATOM 818 O O . PRO A 1 109 ? -9.390 5.061 -2.740 1.00 93.19 109 PRO A O 1
ATOM 821 N N . SER A 1 110 ? -10.641 3.537 -3.824 1.00 92.50 110 SER A N 1
ATOM 822 C CA . SER A 1 110 ? -9.506 2.770 -4.333 1.00 92.50 110 SER A CA 1
ATOM 823 C C . SER A 1 110 ? -8.935 3.450 -5.570 1.00 92.50 110 SER A C 1
ATOM 825 O O . SER A 1 110 ? -9.675 3.691 -6.527 1.00 92.50 110 SER A O 1
ATOM 827 N N . VAL A 1 111 ? -7.639 3.745 -5.563 1.00 93.06 111 VAL A N 1
ATOM 828 C CA . VAL A 1 111 ? -6.928 4.347 -6.700 1.00 93.06 111 VAL A CA 1
ATOM 829 C C . VAL A 1 111 ? -5.554 3.723 -6.869 1.00 93.06 111 VAL A C 1
ATOM 831 O O . VAL A 1 111 ? -4.986 3.210 -5.905 1.00 93.06 111 VAL A O 1
ATOM 834 N N . ARG A 1 112 ? -5.026 3.798 -8.093 1.00 91.88 112 ARG A N 1
ATOM 835 C CA . ARG A 1 112 ? -3.619 3.548 -8.383 1.00 91.88 112 ARG A CA 1
ATOM 836 C C . ARG A 1 112 ? -2.944 4.842 -8.810 1.00 91.88 112 ARG A C 1
ATOM 838 O O . ARG A 1 112 ? -3.441 5.562 -9.672 1.00 91.88 112 ARG A O 1
ATOM 845 N N . GLU A 1 113 ? -1.793 5.130 -8.233 1.00 90.69 113 GLU A N 1
ATOM 846 C CA . GLU A 1 113 ? -1.036 6.338 -8.524 1.00 90.69 113 GLU A CA 1
ATOM 847 C C . GLU A 1 113 ? 0.459 6.101 -8.372 1.00 90.69 113 GLU A C 1
ATOM 849 O O . GLU A 1 113 ? 0.894 5.238 -7.619 1.00 90.69 113 GLU A O 1
ATOM 854 N N . SER A 1 114 ? 1.266 6.881 -9.083 1.00 87.12 114 SER A N 1
ATOM 855 C CA . SER A 1 114 ? 2.705 6.863 -8.840 1.00 87.12 114 SER A CA 1
ATOM 856 C C . SER A 1 114 ? 2.997 7.595 -7.527 1.00 87.12 114 SER A C 1
ATOM 858 O O . SER A 1 114 ? 2.315 8.584 -7.233 1.00 87.12 114 SER A O 1
ATOM 860 N N . PRO A 1 115 ? 3.999 7.157 -6.743 1.00 82.12 115 PRO A N 1
ATOM 861 C CA . PRO A 1 115 ? 4.425 7.924 -5.584 1.00 82.12 115 PRO A CA 1
ATOM 862 C C . PRO A 1 115 ? 4.853 9.334 -6.015 1.00 82.12 115 PRO A C 1
ATOM 864 O O . PRO A 1 115 ? 5.372 9.501 -7.125 1.00 82.12 115 PRO A O 1
ATOM 867 N N . PRO A 1 116 ? 4.637 10.361 -5.173 1.00 83.19 116 PRO A N 1
ATOM 868 C CA . PRO A 1 116 ? 5.173 11.688 -5.440 1.00 83.19 116 PRO A CA 1
ATOM 869 C C . PRO A 1 116 ? 6.686 11.629 -5.654 1.00 83.19 116 PRO A C 1
ATOM 871 O O . PRO A 1 116 ? 7.397 11.038 -4.845 1.00 83.19 116 PRO A O 1
ATOM 874 N N . ASP A 1 117 ? 7.173 12.250 -6.727 1.00 79.31 117 ASP A N 1
ATOM 875 C CA . ASP A 1 117 ? 8.607 12.323 -7.000 1.00 79.31 117 ASP A CA 1
ATOM 876 C C . ASP A 1 117 ? 9.204 13.562 -6.300 1.00 79.31 117 ASP A C 1
ATOM 878 O O . ASP A 1 117 ? 8.784 14.679 -6.630 1.00 79.31 117 ASP A O 1
ATOM 882 N N . PRO A 1 118 ? 10.134 13.404 -5.333 1.00 71.44 118 PRO A N 1
ATOM 883 C CA . PRO A 1 118 ? 10.783 14.530 -4.656 1.00 71.44 118 PRO A CA 1
ATOM 884 C C . PRO A 1 118 ? 11.500 15.492 -5.602 1.00 71.44 118 PRO A C 1
ATOM 886 O O . PRO A 1 118 ? 11.481 16.704 -5.381 1.00 71.44 118 PRO A O 1
ATOM 889 N N . ASP A 1 119 ? 12.152 14.934 -6.623 1.00 76.31 119 ASP A N 1
ATOM 890 C CA . ASP A 1 119 ? 13.021 15.646 -7.549 1.00 76.31 119 ASP A CA 1
ATOM 891 C C . ASP A 1 119 ? 12.916 15.018 -8.951 1.00 76.31 119 ASP A C 1
ATOM 893 O O . ASP A 1 119 ? 13.683 14.118 -9.313 1.00 76.31 119 ASP A O 1
ATOM 897 N N . PRO A 1 120 ? 11.968 15.475 -9.786 1.00 76.12 120 PRO A N 1
ATOM 898 C CA . PRO A 1 120 ? 11.795 14.937 -11.134 1.00 76.12 120 PRO A CA 1
ATOM 899 C C . PRO A 1 120 ? 12.989 15.215 -12.065 1.00 76.12 120 PRO A C 1
ATOM 901 O O . PRO A 1 120 ? 13.047 14.623 -13.142 1.00 76.12 120 PRO A O 1
ATOM 904 N N . ASP A 1 121 ? 13.915 16.104 -11.681 1.00 77.06 121 ASP A N 1
ATOM 905 C CA . ASP A 1 121 ? 15.109 16.445 -12.461 1.00 77.06 121 ASP A CA 1
ATOM 906 C C . ASP A 1 121 ? 16.342 15.599 -12.061 1.00 77.06 121 ASP A C 1
ATOM 908 O O . ASP A 1 121 ? 17.364 15.637 -12.754 1.00 77.06 121 ASP A O 1
ATOM 912 N N . SER A 1 122 ? 16.255 14.831 -10.968 1.00 71.38 122 SER A N 1
ATOM 913 C CA . SER A 1 122 ? 17.307 13.937 -10.466 1.00 71.38 122 SER A CA 1
ATOM 914 C C . SER A 1 122 ? 17.368 12.613 -11.251 1.00 71.38 122 SER A C 1
ATOM 916 O O . SER A 1 122 ? 16.389 12.204 -11.884 1.00 71.38 122 SER A O 1
ATOM 918 N N . ASP A 1 123 ? 18.513 11.922 -11.223 1.00 73.50 123 ASP A N 1
ATOM 919 C CA . ASP A 1 123 ? 18.716 10.651 -11.933 1.00 73.50 123 ASP A CA 1
ATOM 920 C C . ASP A 1 123 ? 18.076 9.456 -11.206 1.00 73.50 123 ASP A C 1
ATOM 922 O O . ASP A 1 123 ? 17.787 9.501 -10.010 1.00 73.50 123 ASP A O 1
ATOM 926 N N . ASP A 1 124 ? 17.811 8.370 -11.936 1.00 71.88 124 ASP A N 1
ATOM 927 C CA . ASP A 1 124 ? 17.131 7.185 -11.387 1.00 71.88 124 ASP A CA 1
ATOM 928 C C . ASP A 1 124 ? 18.004 6.395 -10.377 1.00 71.88 124 ASP A C 1
ATOM 930 O O . ASP A 1 124 ? 17.536 5.434 -9.774 1.00 71.88 124 ASP A O 1
ATOM 934 N N . ASP A 1 125 ? 19.242 6.825 -10.111 1.00 74.31 125 ASP A N 1
ATOM 935 C CA . ASP A 1 125 ? 20.177 6.173 -9.186 1.00 74.31 125 ASP A CA 1
ATOM 936 C C . ASP A 1 125 ? 20.046 6.714 -7.739 1.00 74.31 125 ASP A C 1
ATOM 938 O O . ASP A 1 125 ? 21.021 7.146 -7.111 1.00 74.31 125 ASP A O 1
ATOM 942 N N . ARG A 1 126 ? 18.830 6.677 -7.169 1.00 73.69 126 ARG A N 1
ATOM 943 C CA . ARG A 1 126 ? 18.551 7.208 -5.819 1.00 73.69 126 ARG A CA 1
ATOM 944 C C . ARG A 1 126 ? 17.597 6.379 -4.960 1.00 73.69 126 ARG A C 1
ATOM 946 O O . ARG A 1 126 ? 16.719 5.685 -5.473 1.00 73.69 126 ARG A O 1
ATOM 953 N N . ILE A 1 127 ? 17.742 6.561 -3.642 1.00 76.81 127 ILE A N 1
ATOM 954 C CA . ILE A 1 127 ? 16.772 6.147 -2.624 1.00 76.81 127 ILE A CA 1
ATOM 955 C C . ILE A 1 127 ? 15.875 7.348 -2.316 1.00 76.81 127 ILE A C 1
ATOM 957 O O . ILE A 1 127 ? 16.345 8.430 -1.946 1.00 76.81 127 ILE A O 1
ATOM 961 N N . GLN A 1 128 ? 14.570 7.160 -2.468 1.00 77.44 128 GLN A N 1
ATOM 962 C CA . GLN A 1 128 ? 13.558 8.179 -2.227 1.00 77.44 128 GLN A CA 1
ATOM 963 C C . GLN A 1 128 ? 12.852 7.900 -0.903 1.00 77.44 128 GLN A C 1
ATOM 965 O O . GLN A 1 128 ? 12.238 6.844 -0.748 1.00 77.44 128 GLN A O 1
ATOM 970 N N . LEU A 1 129 ? 12.893 8.859 0.027 1.00 82.31 129 LEU A N 1
ATOM 971 C CA . LEU A 1 129 ? 12.028 8.869 1.203 1.00 82.31 129 LEU A CA 1
ATOM 972 C C . LEU A 1 129 ? 10.876 9.843 0.948 1.00 82.31 129 LEU A C 1
ATOM 974 O O . LEU A 1 129 ? 11.037 11.066 0.986 1.00 82.31 129 LEU A O 1
ATOM 978 N N . VAL A 1 130 ? 9.694 9.301 0.679 1.00 83.00 130 VAL A N 1
ATOM 979 C CA . VAL A 1 130 ? 8.535 10.092 0.265 1.00 83.00 130 VAL A CA 1
ATOM 980 C C . VAL A 1 130 ? 7.503 10.119 1.379 1.00 83.00 130 VAL A C 1
ATOM 982 O O . VAL A 1 130 ? 7.036 9.072 1.824 1.00 83.00 130 VAL A O 1
ATOM 985 N N . VAL A 1 131 ? 7.122 11.326 1.800 1.00 86.44 131 VAL A N 1
ATOM 986 C CA . VAL A 1 131 ? 5.989 11.561 2.700 1.00 86.44 131 VAL A CA 1
ATOM 987 C C . VAL A 1 131 ? 4.822 12.093 1.879 1.00 86.44 131 VAL A C 1
ATOM 989 O O . VAL A 1 131 ? 4.959 13.087 1.166 1.00 86.44 131 VAL A O 1
ATOM 992 N N . PHE A 1 132 ? 3.669 11.441 1.966 1.00 87.88 132 PHE A N 1
ATOM 993 C CA . PHE A 1 132 ? 2.498 11.769 1.157 1.00 87.88 132 PHE A CA 1
ATOM 994 C C . PHE A 1 132 ? 1.194 11.506 1.909 1.00 87.88 132 PHE A C 1
ATOM 996 O O . PHE A 1 132 ? 1.177 10.884 2.966 1.00 87.88 132 PHE A O 1
ATOM 1003 N N . THR A 1 133 ? 0.082 12.013 1.379 1.00 91.44 133 THR A N 1
ATOM 1004 C CA . THR A 1 133 ? -1.256 11.673 1.877 1.00 91.44 133 THR A CA 1
ATOM 1005 C C . THR A 1 133 ? -1.903 10.699 0.908 1.00 91.44 133 THR A C 1
ATOM 1007 O O . THR A 1 133 ? -2.019 11.022 -0.271 1.00 91.44 133 THR A O 1
ATOM 1010 N N . ASP A 1 134 ? -2.311 9.529 1.392 1.00 93.06 134 ASP A N 1
ATOM 1011 C CA . ASP A 1 134 ? -2.994 8.542 0.556 1.00 93.06 134 ASP A CA 1
ATOM 1012 C C . ASP A 1 134 ? -4.447 8.953 0.246 1.00 93.06 134 ASP A C 1
ATOM 1014 O O . ASP A 1 134 ? -5.021 9.870 0.849 1.00 93.06 134 ASP A O 1
ATOM 1018 N N . ALA A 1 135 ? -5.092 8.233 -0.673 1.00 93.44 135 ALA A N 1
ATOM 1019 C CA . ALA A 1 135 ? -6.490 8.478 -1.021 1.00 93.44 135 ALA A CA 1
ATOM 1020 C C . ALA A 1 135 ? -7.476 8.256 0.141 1.00 93.44 135 ALA A C 1
ATOM 1022 O O . ALA A 1 135 ? -8.607 8.744 0.085 1.00 93.44 135 ALA A O 1
ATOM 1023 N N . HIS A 1 136 ? -7.074 7.552 1.203 1.00 94.00 136 HIS A N 1
ATOM 1024 C CA . HIS A 1 136 ? -7.862 7.362 2.418 1.00 94.00 136 HIS A CA 1
ATOM 1025 C C . HIS A 1 136 ? -7.677 8.489 3.449 1.00 94.00 136 HIS A C 1
ATOM 1027 O O . HIS A 1 136 ? -8.375 8.490 4.469 1.00 94.00 136 HIS A O 1
ATOM 1033 N N . GLY A 1 137 ? -6.805 9.466 3.177 1.00 91.50 137 GLY A N 1
ATOM 1034 C CA . GLY A 1 137 ? -6.508 10.593 4.058 1.00 91.50 137 GLY A CA 1
ATOM 1035 C C . GLY A 1 137 ? -5.550 10.248 5.201 1.00 91.50 137 GLY A C 1
ATOM 1036 O O . GLY A 1 137 ? -5.603 10.903 6.249 1.00 91.50 137 GLY A O 1
ATOM 1037 N N . ARG A 1 138 ? -4.726 9.207 5.037 1.00 93.12 138 ARG A N 1
ATOM 1038 C CA . ARG A 1 138 ? -3.634 8.849 5.952 1.00 93.12 138 ARG A CA 1
ATOM 1039 C C . ARG A 1 138 ? -2.345 9.531 5.507 1.00 93.12 138 ARG A C 1
ATOM 1041 O O . ARG A 1 138 ? -2.096 9.662 4.313 1.00 93.12 138 ARG A O 1
ATOM 1048 N N . SER A 1 139 ? -1.531 9.953 6.468 1.00 92.50 139 SER A N 1
ATOM 1049 C CA . SER A 1 139 ? -0.156 10.382 6.222 1.00 92.50 139 SER A CA 1
ATOM 1050 C C . SER A 1 139 ? 0.717 9.142 6.121 1.00 92.50 139 SER A C 1
ATOM 1052 O O . SER A 1 139 ? 0.801 8.381 7.083 1.00 92.50 139 SER A O 1
ATOM 1054 N N . CYS A 1 140 ? 1.358 8.957 4.978 1.00 92.44 140 CYS A N 1
ATOM 1055 C CA . CYS A 1 140 ? 2.205 7.818 4.680 1.00 92.44 140 CYS A CA 1
ATOM 1056 C C . CYS A 1 140 ? 3.649 8.259 4.469 1.00 92.44 140 CYS A C 1
ATOM 1058 O O . CYS A 1 140 ? 3.900 9.312 3.884 1.00 92.44 140 CYS A O 1
ATOM 1060 N N . THR A 1 141 ? 4.579 7.416 4.897 1.00 90.81 141 THR A N 1
ATOM 1061 C CA . THR A 1 141 ? 6.001 7.511 4.574 1.00 90.81 141 THR A CA 1
ATOM 1062 C C . THR A 1 141 ? 6.412 6.223 3.882 1.00 90.81 141 THR A C 1
ATOM 1064 O O . THR A 1 141 ? 6.096 5.140 4.375 1.00 90.81 141 THR A O 1
ATOM 1067 N N . THR A 1 142 ? 7.120 6.329 2.761 1.00 88.75 142 THR A N 1
ATOM 1068 C CA . THR A 1 142 ? 7.701 5.173 2.075 1.00 88.75 142 THR A CA 1
ATOM 1069 C C . THR A 1 142 ? 9.153 5.418 1.698 1.00 88.75 142 THR A C 1
ATOM 1071 O O . THR A 1 142 ? 9.515 6.537 1.331 1.00 88.75 142 THR A O 1
ATOM 1074 N N . ALA A 1 143 ? 9.973 4.375 1.802 1.00 85.75 143 ALA A N 1
ATOM 1075 C CA . ALA A 1 143 ? 11.316 4.337 1.243 1.00 85.75 143 ALA A CA 1
ATOM 1076 C C . ALA A 1 143 ? 11.288 3.460 -0.014 1.00 85.75 143 ALA A C 1
ATOM 1078 O O . ALA A 1 143 ? 10.833 2.321 0.043 1.00 85.75 143 ALA A O 1
ATOM 1079 N N . THR A 1 144 ? 11.722 4.002 -1.152 1.00 79.75 144 THR A N 1
ATOM 1080 C CA . THR A 1 144 ? 11.734 3.288 -2.440 1.00 79.75 144 THR A CA 1
ATOM 1081 C C . THR A 1 144 ? 13.041 3.533 -3.179 1.00 79.75 144 THR A C 1
ATOM 1083 O O . THR A 1 144 ? 13.703 4.549 -2.958 1.00 79.75 144 THR A O 1
ATOM 1086 N N . SER A 1 145 ? 13.402 2.622 -4.079 1.00 75.94 145 SER A N 1
ATOM 1087 C CA . SER A 1 145 ? 14.614 2.717 -4.888 1.00 75.94 145 SER A CA 1
ATOM 1088 C C . SER A 1 145 ? 14.303 2.585 -6.369 1.00 75.94 145 SER A C 1
ATOM 1090 O O . SER A 1 145 ? 13.521 1.724 -6.784 1.00 75.94 145 SER A O 1
ATOM 1092 N N . LYS A 1 146 ? 14.938 3.435 -7.179 1.00 73.44 146 LYS A N 1
ATOM 1093 C CA . LYS A 1 146 ? 14.951 3.311 -8.646 1.00 73.44 146 LYS A CA 1
ATOM 1094 C C . LYS A 1 146 ? 16.258 2.695 -9.178 1.00 73.44 146 LYS A C 1
ATOM 1096 O O . LYS A 1 146 ? 16.326 2.349 -10.355 1.00 73.44 146 LYS A O 1
ATOM 1101 N N . VAL A 1 147 ? 17.244 2.471 -8.297 1.00 67.75 147 VAL A N 1
ATOM 1102 C CA . VAL A 1 147 ? 18.591 1.957 -8.623 1.00 67.75 147 VAL A CA 1
ATOM 1103 C C 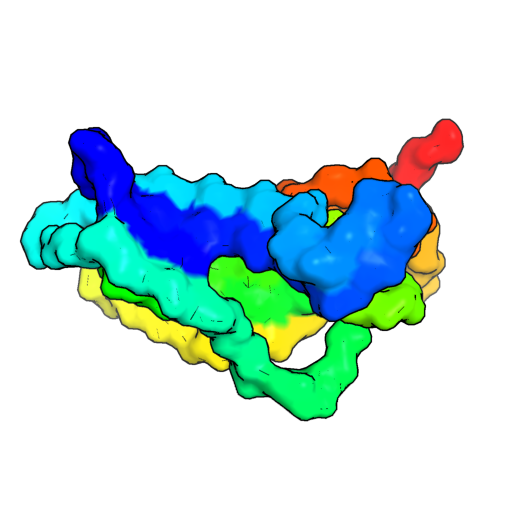. VAL A 1 147 ? 18.553 0.489 -9.073 1.00 67.75 147 VAL A C 1
ATOM 1105 O O . VAL A 1 147 ? 19.434 0.022 -9.796 1.00 67.75 147 VAL A O 1
ATOM 1108 N N . GLY A 1 148 ? 17.525 -0.263 -8.669 1.00 62.75 148 GLY A N 1
ATOM 1109 C CA . GLY A 1 148 ? 17.325 -1.643 -9.094 1.00 62.75 148 GLY A CA 1
ATOM 1110 C C . GLY A 1 148 ? 16.540 -2.506 -8.096 1.00 62.75 148 GLY A C 1
ATOM 1111 O O . GLY A 1 148 ? 16.184 -2.035 -7.022 1.00 62.75 148 GLY A O 1
ATOM 1112 N N . PRO A 1 149 ? 16.267 -3.768 -8.469 1.00 57.06 149 PRO A N 1
ATOM 1113 C CA . PRO A 1 149 ? 15.368 -4.697 -7.769 1.00 57.06 149 PRO A CA 1
ATOM 1114 C C . PRO A 1 149 ? 15.988 -5.431 -6.567 1.00 57.06 149 PRO A C 1
ATOM 1116 O O . PRO A 1 149 ? 16.018 -6.658 -6.519 1.00 57.06 149 PRO A O 1
ATOM 1119 N N . THR A 1 150 ? 16.635 -4.713 -5.652 1.00 57.50 150 THR A N 1
ATOM 1120 C CA . THR A 1 150 ? 17.347 -5.352 -4.525 1.00 57.50 150 THR A CA 1
ATOM 1121 C C . THR A 1 150 ? 17.273 -4.560 -3.220 1.00 57.50 150 THR A C 1
ATOM 1123 O O . THR A 1 150 ? 18.154 -4.720 -2.373 1.00 57.50 150 THR A O 1
ATOM 1126 N N . GLU A 1 151 ? 16.306 -3.661 -3.065 1.00 66.06 151 GLU A N 1
ATOM 1127 C CA . GLU A 1 151 ? 16.237 -2.757 -1.915 1.00 66.06 151 GLU A CA 1
ATOM 1128 C C . GLU A 1 151 ? 14.847 -2.743 -1.302 1.00 66.06 151 GLU A C 1
ATOM 1130 O O . GLU A 1 151 ? 13.933 -2.208 -1.921 1.00 66.06 151 GLU A O 1
ATOM 1135 N N . GLU A 1 152 ? 14.765 -3.221 -0.053 1.00 70.38 152 GLU A N 1
ATOM 1136 C CA . GLU A 1 152 ? 13.532 -3.332 0.728 1.00 70.38 152 GLU A CA 1
ATOM 1137 C C . GLU A 1 152 ? 12.686 -2.050 0.683 1.00 70.38 152 GLU A C 1
ATOM 1139 O O . GLU A 1 152 ? 13.125 -0.963 1.075 1.00 70.38 152 GLU A O 1
ATOM 1144 N N . ILE A 1 153 ? 11.434 -2.197 0.251 1.00 83.25 153 ILE A N 1
ATOM 1145 C CA . ILE A 1 153 ? 10.416 -1.154 0.370 1.00 83.25 153 ILE A CA 1
ATOM 1146 C C . ILE A 1 153 ? 9.809 -1.169 1.773 1.00 83.25 153 ILE A C 1
ATOM 1148 O O . ILE A 1 153 ? 9.119 -2.112 2.166 1.00 83.25 153 ILE A O 1
ATOM 1152 N N . ASP A 1 154 ? 9.940 -0.048 2.474 1.00 88.38 154 ASP A N 1
ATOM 1153 C CA . ASP A 1 154 ? 9.180 0.224 3.691 1.00 88.38 154 ASP A CA 1
ATOM 1154 C C . ASP A 1 154 ? 7.990 1.139 3.398 1.00 88.38 154 ASP A C 1
ATOM 1156 O O . ASP A 1 154 ? 8.079 2.098 2.622 1.00 88.38 154 ASP A O 1
ATOM 1160 N N . LEU A 1 155 ? 6.866 0.861 4.057 1.00 92.62 155 LEU A N 1
ATOM 1161 C CA . LEU A 1 155 ? 5.672 1.695 4.054 1.00 92.62 155 LEU A CA 1
ATOM 1162 C C . LEU A 1 155 ? 5.110 1.764 5.470 1.00 92.62 155 LEU A C 1
ATOM 1164 O O . LEU A 1 155 ? 4.951 0.752 6.146 1.00 92.62 155 LEU A O 1
ATOM 1168 N N . THR A 1 156 ? 4.771 2.966 5.913 1.00 94.44 156 THR A N 1
ATOM 1169 C CA . THR A 1 156 ? 3.992 3.162 7.136 1.00 94.44 156 THR A CA 1
ATOM 1170 C C . THR A 1 156 ? 2.990 4.271 6.905 1.00 94.44 156 THR A C 1
ATOM 1172 O O . THR A 1 156 ? 3.361 5.339 6.418 1.00 94.44 156 THR A O 1
ATOM 1175 N N . CYS A 1 157 ? 1.736 4.040 7.272 1.00 94.50 157 CYS A N 1
ATOM 1176 C CA . CYS A 1 157 ? 0.666 5.017 7.154 1.00 94.50 157 CYS A CA 1
ATOM 1177 C C . CYS A 1 157 ? -0.058 5.184 8.488 1.00 94.50 157 CYS A C 1
ATOM 1179 O O . CYS A 1 157 ? -0.279 4.233 9.225 1.00 94.50 157 CYS A O 1
ATOM 1181 N N . ALA A 1 158 ? -0.480 6.408 8.791 1.00 92.12 158 ALA A N 1
ATOM 1182 C CA . ALA A 1 158 ? -1.289 6.682 9.971 1.00 92.12 158 ALA A CA 1
ATOM 1183 C C . ALA A 1 158 ? -2.277 7.815 9.708 1.00 92.12 158 ALA A C 1
ATOM 1185 O O . ALA A 1 158 ? -1.995 8.768 8.973 1.00 92.12 158 ALA A O 1
ATOM 1186 N N . TYR A 1 159 ? -3.445 7.754 10.342 1.00 89.25 159 TYR A N 1
ATOM 1187 C CA . TYR A 1 159 ? -4.343 8.901 10.358 1.00 89.25 159 TYR A CA 1
ATOM 1188 C C . TYR A 1 159 ? -3.746 10.044 11.195 1.00 89.25 159 TYR A C 1
ATOM 1190 O O . TYR A 1 159 ? -3.349 9.817 12.338 1.00 89.25 159 TYR A O 1
ATOM 1198 N N . PRO A 1 160 ? -3.712 11.288 10.682 1.00 83.31 160 PRO A N 1
ATOM 1199 C CA . PRO A 1 160 ? -3.205 12.414 11.457 1.00 83.31 160 PRO A CA 1
ATO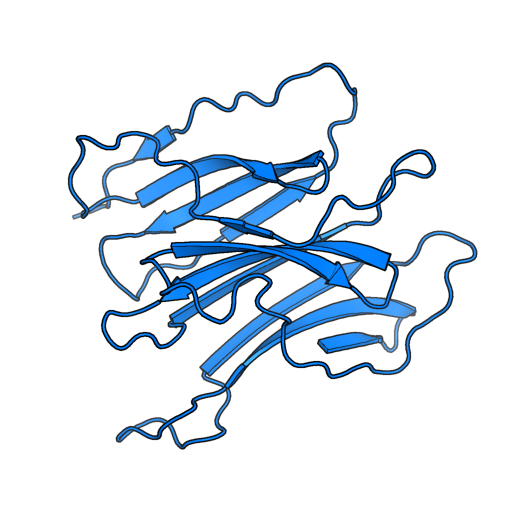M 1200 C C . PRO A 1 160 ? -4.105 12.680 12.673 1.00 83.31 160 PRO A C 1
ATOM 1202 O O . PRO A 1 160 ? -5.334 12.735 12.543 1.00 83.31 160 PRO A O 1
ATOM 1205 N N . GLU A 1 161 ? -3.489 12.887 13.845 1.00 74.25 161 GLU A N 1
ATOM 1206 C CA . GLU A 1 161 ? -4.192 13.121 15.120 1.00 74.25 161 GLU A CA 1
ATOM 1207 C C . GLU A 1 161 ? -5.071 14.385 15.096 1.00 74.25 161 GLU A C 1
ATOM 1209 O O . GLU A 1 161 ? -6.073 14.473 15.810 1.00 74.25 161 GLU A O 1
ATOM 1214 N N . ARG A 1 162 ? -4.735 15.361 14.241 1.00 63.31 162 ARG A N 1
ATOM 1215 C CA . ARG A 1 162 ? -5.550 16.548 13.956 1.00 63.31 162 ARG A CA 1
ATOM 1216 C C . ARG A 1 162 ? -5.805 16.664 12.461 1.00 63.31 162 ARG A C 1
ATOM 1218 O O . ARG A 1 162 ? -4.904 16.476 11.656 1.00 63.31 162 ARG A O 1
ATOM 1225 N N . ALA A 1 163 ? -7.025 17.043 12.087 1.00 57.12 163 ALA A N 1
ATOM 1226 C CA . ALA A 1 163 ? -7.422 17.220 10.686 1.00 57.12 163 ALA A CA 1
ATOM 1227 C C . ALA A 1 163 ? -6.679 18.363 9.952 1.00 57.12 163 ALA A C 1
ATOM 1229 O O . ALA A 1 163 ? -6.837 18.499 8.744 1.00 57.12 163 ALA A O 1
ATOM 1230 N N . GLU A 1 164 ? -5.904 19.183 10.672 1.00 50.56 164 GLU A N 1
ATOM 1231 C CA . GLU A 1 164 ? -5.306 20.437 10.190 1.00 50.56 164 GLU A CA 1
ATOM 1232 C C . GLU A 1 164 ? -3.774 20.490 10.319 1.00 50.56 164 GLU A C 1
ATOM 1234 O O . GLU A 1 164 ? -3.189 21.516 9.983 1.00 50.56 164 GLU A O 1
ATOM 1239 N N . GLU A 1 165 ? -3.108 19.433 10.797 1.00 46.84 165 GLU A N 1
ATOM 1240 C CA . GLU A 1 165 ? -1.646 19.351 10.700 1.00 46.84 165 GLU A CA 1
ATOM 1241 C C . GLU A 1 165 ? -1.303 18.724 9.345 1.00 46.84 165 GLU A C 1
ATOM 1243 O O . GLU A 1 165 ? -1.475 17.513 9.187 1.00 46.84 165 GLU A O 1
ATOM 1248 N N . PRO A 1 166 ? -0.874 19.512 8.336 1.00 46.81 166 PRO A N 1
ATOM 1249 C CA . PRO A 1 166 ? -0.245 18.909 7.179 1.00 46.81 166 PRO A CA 1
ATOM 1250 C C . PRO A 1 166 ? 0.976 18.160 7.705 1.00 46.81 166 PRO A C 1
ATOM 1252 O O . PRO A 1 166 ? 1.791 18.733 8.434 1.00 46.81 166 PRO A O 1
ATOM 1255 N N . ALA A 1 167 ? 1.089 16.878 7.361 1.00 51.03 167 ALA A N 1
ATOM 1256 C CA . ALA A 1 167 ? 2.372 16.202 7.449 1.00 51.03 167 ALA A CA 1
ATOM 1257 C C . ALA A 1 167 ? 3.418 17.106 6.783 1.00 51.03 167 ALA A C 1
ATOM 1259 O O . ALA A 1 167 ? 3.092 17.812 5.823 1.00 51.03 167 ALA A O 1
ATOM 1260 N N . ASP A 1 168 ? 4.648 17.138 7.288 1.00 51.16 168 ASP A N 1
ATOM 1261 C CA . ASP A 1 168 ? 5.730 17.736 6.512 1.00 51.16 168 ASP A CA 1
ATOM 1262 C C . ASP A 1 168 ? 5.911 16.859 5.267 1.00 51.16 168 ASP A C 1
ATOM 1264 O O . ASP A 1 168 ? 6.601 15.847 5.285 1.00 51.16 168 ASP A O 1
ATOM 1268 N N . THR A 1 169 ? 5.167 17.193 4.212 1.00 53.44 169 THR A N 1
ATOM 1269 C CA . THR A 1 169 ? 5.123 16.467 2.945 1.00 53.44 169 THR A CA 1
ATOM 1270 C C . THR A 1 169 ? 6.296 16.854 2.063 1.00 53.44 169 THR A C 1
ATOM 1272 O O . THR A 1 169 ? 6.236 16.600 0.865 1.00 53.44 169 THR A O 1
ATOM 12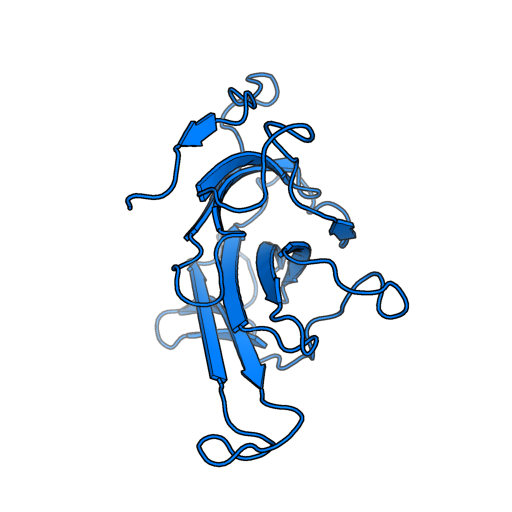75 N N . THR A 1 170 ? 7.310 17.549 2.597 1.00 55.91 170 THR A N 1
ATOM 1276 C CA . THR A 1 170 ? 8.518 17.863 1.841 1.00 55.91 170 THR A CA 1
ATOM 1277 C C . THR A 1 170 ? 9.241 16.545 1.600 1.00 55.91 170 THR A C 1
ATOM 1279 O O . THR A 1 170 ? 9.794 15.981 2.547 1.00 55.91 170 THR A O 1
ATOM 1282 N N . PRO A 1 171 ? 9.224 16.013 0.370 1.00 56.16 171 PRO A N 1
ATOM 1283 C CA . PRO A 1 171 ? 9.840 14.728 0.113 1.00 56.16 171 PRO A CA 1
ATOM 1284 C C . PRO A 1 171 ? 11.358 14.871 0.301 1.00 56.16 171 PRO A C 1
ATOM 1286 O O . PRO A 1 171 ? 11.930 15.915 -0.026 1.00 56.16 171 PRO A O 1
ATOM 1289 N N . GLN A 1 172 ? 12.008 13.865 0.884 1.00 62.47 172 GLN A N 1
ATOM 1290 C CA . GLN A 1 172 ? 13.440 13.907 1.173 1.00 62.47 172 GLN A CA 1
ATOM 1291 C C . GLN A 1 172 ? 14.175 12.873 0.327 1.00 62.47 172 GLN A C 1
ATOM 1293 O O . GLN A 1 172 ? 13.781 11.714 0.240 1.00 62.47 172 GLN A O 1
ATOM 1298 N N . GLU A 1 173 ? 15.280 13.288 -0.282 1.00 61.75 173 GLU A N 1
ATOM 1299 C CA . GLU A 1 173 ? 16.143 12.388 -1.042 1.00 61.75 173 GLU A CA 1
ATOM 1300 C C . GLU A 1 173 ? 17.430 12.111 -0.282 1.00 61.75 173 GLU A C 1
ATOM 1302 O O . GLU A 1 173 ? 18.006 12.998 0.354 1.00 61.75 173 GLU A O 1
ATOM 1307 N N . THR A 1 174 ? 17.909 10.873 -0.375 1.00 59.34 174 THR A N 1
ATOM 1308 C CA . THR A 1 174 ? 19.278 10.528 0.003 1.00 59.34 174 THR A CA 1
ATOM 1309 C C . THR A 1 174 ? 19.914 9.764 -1.157 1.00 59.34 174 THR A C 1
ATOM 1311 O O . THR A 1 174 ? 19.338 8.778 -1.618 1.00 59.34 174 THR A O 1
ATOM 1314 N N . PRO A 1 175 ? 21.093 10.186 -1.650 1.00 58.59 175 PRO A N 1
ATOM 1315 C CA . PRO A 1 175 ? 21.819 9.420 -2.655 1.00 58.59 175 PRO A CA 1
ATOM 1316 C C . PRO A 1 175 ? 22.049 7.987 -2.174 1.00 58.59 175 PRO A C 1
ATOM 1318 O O . PRO A 1 175 ? 22.433 7.787 -1.017 1.00 58.59 175 PRO A O 1
ATOM 1321 N N . ALA A 1 176 ? 21.858 7.008 -3.059 1.00 55.94 176 ALA A N 1
ATOM 1322 C CA . ALA A 1 176 ? 22.155 5.622 -2.730 1.00 55.94 176 ALA A CA 1
ATOM 1323 C C . ALA A 1 176 ? 23.648 5.478 -2.361 1.00 55.94 176 ALA A C 1
ATOM 1325 O O . ALA A 1 176 ? 24.511 6.111 -2.992 1.00 55.94 176 ALA A O 1
ATOM 1326 N N . PRO A 1 177 ? 23.994 4.697 -1.320 1.00 55.75 177 PRO A N 1
ATOM 1327 C CA . PRO A 1 177 ? 25.389 4.421 -1.009 1.00 55.75 177 PRO A CA 1
ATOM 1328 C C . PRO A 1 177 ? 26.060 3.709 -2.196 1.00 55.75 177 PRO A C 1
ATOM 1330 O O . PRO A 1 177 ? 25.504 2.776 -2.766 1.00 55.75 177 PRO A O 1
ATOM 1333 N N . ARG A 1 178 ? 27.257 4.177 -2.571 1.00 52.75 178 ARG A N 1
ATOM 1334 C CA . ARG A 1 178 ? 28.094 3.566 -3.619 1.00 52.75 178 ARG A CA 1
ATOM 1335 C C . ARG A 1 178 ? 28.849 2.338 -3.131 1.00 52.75 178 ARG A C 1
ATOM 1337 O O . ARG A 1 178 ? 29.302 2.372 -1.963 1.00 52.75 178 ARG A O 1
#